Protein AF-A0A379V070-F1 (afdb_monomer)

Nearest PDB structures (foldseek):
  1npy-assembly1_A  TM=9.850E-01  e=4.107E-10  Haemophilus influenzae
  3pgj-assembly2_B  TM=8.925E-01  e=1.243E-02  Vibrio cholerae O1 biovar El Tor str. N16961
  5swv-assembly1_C  TM=8.640E-01  e=1.523E-02  Schizosaccharomyces pombe 972h-
  7bg0-assembly2_E  TM=4.909E-01  e=2.005E-01  Escherichia coli K-12
  4x5o-assembly1_A  TM=4.263E-01  e=1.165E-01  Homo sapiens

pLDDT: mean 90.3, std 14.02, range [33.09, 97.94]

Solvent-accessible surface area (backbone atoms only — not comparable to full-atom values): 5582 Å² total; per-residue (Å²): 130,86,82,71,89,52,96,81,46,41,41,34,34,30,42,20,74,76,61,64,66,61,65,33,51,53,47,38,52,50,24,60,76,66,75,44,65,54,44,48,47,63,38,60,66,95,46,66,69,60,47,54,49,47,36,63,76,68,67,40,77,46,71,48,71,34,62,81,44,57,69,75,45,56,87,74,48,96,76,77,59,93,83,62,70,74,82,75,84,127

Sequence (90 aa):
MTKRINKDTQVCMSLAARPSNFGTRFHNYLYEALDLNYLYKAFSPTDLTQAISGVRGLGIRGCAISMPFKEACIPLVDELDASAPGHSLS

Secondary structure (DSSP, 8-state):
------TTPEEEEEE-SS--HHHHHHHHHHHHHTT--EEEEEE--S-HHHHHHHHHHTT--EEEE-TTSTTTTGGG-S---TT-S-----

Foldseek 3Di:
DPPDQDPPQAEEEEEDQDDDCPVQCVVSVVCVVVVHSYHYYYDHDPDPLVVLVCCVVVVHPYYHYDPPCLVVCVVVDPDDDPVSPDDDDD

Radius of gyration: 14.53 Å; Cα contacts (8 Å, |Δi|>4): 107; chains: 1; bounding box: 36×32×34 Å

Structure (mmCIF, N/CA/C/O backbone):
data_AF-A0A379V070-F1
#
_entry.id   AF-A0A379V070-F1
#
loop_
_atom_site.group_PDB
_atom_site.id
_atom_site.type_symbol
_atom_site.label_atom_id
_atom_site.label_alt_id
_atom_site.label_comp_id
_atom_site.label_asym_id
_atom_site.label_entity_id
_atom_site.label_seq_id
_atom_site.pdbx_PDB_ins_code
_atom_site.Cartn_x
_atom_site.Cartn_y
_atom_site.Cartn_z
_atom_site.occupancy
_atom_site.B_iso_or_equiv
_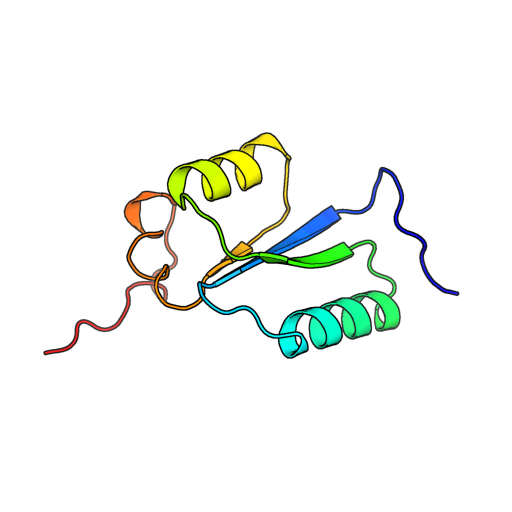atom_site.auth_seq_id
_atom_site.auth_comp_id
_atom_site.auth_asym_id
_atom_site.auth_atom_id
_atom_site.pdbx_PDB_model_num
ATOM 1 N N . MET A 1 1 ? -23.167 4.624 9.737 1.00 44.69 1 MET A N 1
ATOM 2 C CA . MET A 1 1 ? -22.407 5.731 10.355 1.00 44.69 1 MET A CA 1
ATOM 3 C C . MET A 1 1 ? -21.086 5.772 9.610 1.00 44.69 1 MET A C 1
ATOM 5 O O . MET A 1 1 ? -20.307 4.849 9.773 1.00 44.69 1 MET A O 1
ATOM 9 N N . THR A 1 2 ? -20.888 6.718 8.692 1.00 49.88 2 THR A N 1
ATOM 10 C CA . THR A 1 2 ? -19.693 6.747 7.832 1.00 49.88 2 THR A CA 1
ATOM 11 C C . THR A 1 2 ? -18.471 6.920 8.732 1.00 49.88 2 THR A C 1
ATOM 13 O O . THR A 1 2 ? -18.307 7.983 9.338 1.00 49.88 2 THR A O 1
ATOM 16 N N . LYS A 1 3 ? -17.651 5.877 8.900 1.00 62.94 3 LYS A N 1
ATOM 17 C CA . LYS A 1 3 ? -16.424 5.962 9.701 1.00 62.94 3 LYS A CA 1
ATOM 18 C C . LYS A 1 3 ? -15.500 6.955 8.987 1.00 62.94 3 LYS A C 1
ATOM 20 O O . LYS A 1 3 ? -14.946 6.654 7.934 1.00 62.94 3 LYS A O 1
ATOM 25 N N . ARG A 1 4 ? -15.423 8.196 9.485 1.00 81.31 4 ARG A N 1
ATOM 26 C CA . ARG A 1 4 ? -14.532 9.220 8.920 1.00 81.31 4 ARG A CA 1
ATOM 27 C C . ARG A 1 4 ? -13.086 8.802 9.178 1.00 81.31 4 ARG A C 1
ATOM 29 O O . ARG A 1 4 ? -12.758 8.372 10.286 1.00 81.31 4 ARG A O 1
ATOM 36 N N . ILE A 1 5 ? -12.246 8.966 8.157 1.00 92.56 5 ILE A N 1
ATOM 37 C CA . ILE A 1 5 ? -10.796 8.765 8.241 1.00 92.56 5 ILE A CA 1
ATOM 38 C C . ILE A 1 5 ? -10.255 9.585 9.420 1.00 92.56 5 ILE A C 1
ATOM 40 O O . ILE A 1 5 ? -10.583 10.764 9.563 1.00 92.56 5 ILE A O 1
ATOM 44 N N . ASN A 1 6 ? -9.452 8.951 10.269 1.00 93.75 6 ASN A N 1
ATOM 45 C CA . ASN A 1 6 ? -8.855 9.544 11.462 1.00 93.75 6 ASN A CA 1
ATOM 46 C C . ASN A 1 6 ? -7.398 9.076 11.627 1.00 93.75 6 ASN A C 1
ATOM 48 O O . ASN A 1 6 ? -6.895 8.295 10.823 1.00 93.75 6 ASN A O 1
ATOM 52 N N . LYS A 1 7 ? -6.715 9.554 12.676 1.00 93.94 7 LYS A N 1
ATOM 53 C CA . LYS A 1 7 ? -5.297 9.242 12.935 1.00 93.94 7 LYS A CA 1
ATOM 54 C C . LYS A 1 7 ? -5.004 7.749 13.146 1.00 93.94 7 LYS A C 1
ATOM 56 O O . LYS A 1 7 ? -3.864 7.338 12.986 1.00 93.94 7 LYS A O 1
ATOM 61 N N . ASP A 1 8 ? -6.015 6.967 13.523 1.00 94.56 8 ASP A N 1
ATOM 62 C CA . ASP A 1 8 ? -5.897 5.534 13.795 1.00 94.56 8 ASP A CA 1
ATOM 63 C C . ASP A 1 8 ? -6.304 4.688 12.574 1.00 94.56 8 ASP A C 1
ATOM 65 O O . ASP A 1 8 ? -6.263 3.459 12.630 1.00 94.56 8 ASP A O 1
ATOM 69 N N . THR A 1 9 ? -6.732 5.319 11.471 1.00 95.94 9 THR A N 1
ATOM 70 C CA . THR A 1 9 ? -7.075 4.621 10.228 1.00 95.94 9 THR A CA 1
ATOM 71 C C . THR A 1 9 ? -5.825 4.005 9.608 1.00 95.94 9 THR A C 1
ATOM 73 O O . THR A 1 9 ? -4.869 4.698 9.268 1.00 95.94 9 THR A O 1
ATOM 76 N N . GLN A 1 10 ? -5.854 2.690 9.413 1.00 97.12 10 GLN A N 1
ATOM 77 C CA . GLN A 1 10 ? -4.780 1.941 8.769 1.00 97.12 10 GLN A CA 1
ATOM 78 C C . GLN A 1 10 ? -4.958 1.974 7.246 1.00 97.12 10 GLN A C 1
ATOM 80 O O . GLN A 1 10 ? -6.056 1.774 6.724 1.00 97.12 10 GLN A O 1
ATOM 85 N N . VAL A 1 11 ? -3.878 2.205 6.505 1.00 97.19 11 VAL A N 1
ATOM 86 C CA . VAL A 1 11 ? -3.932 2.249 5.038 1.00 97.19 11 VAL A CA 1
ATOM 87 C C . VAL A 1 11 ? -3.588 0.880 4.456 1.00 97.19 11 VAL A C 1
ATOM 89 O O . VAL A 1 11 ? -2.596 0.259 4.830 1.00 97.19 11 VAL A O 1
ATOM 92 N N . CYS A 1 12 ? -4.399 0.452 3.497 1.00 97.25 12 CYS A N 1
ATOM 93 C CA . CYS A 1 12 ? -4.154 -0.638 2.566 1.00 97.25 12 CYS A CA 1
ATOM 94 C C . CYS A 1 12 ? -4.096 -0.049 1.151 1.00 97.25 12 CYS A C 1
ATOM 96 O O . CYS A 1 12 ? -4.769 0.938 0.839 1.00 97.25 12 CYS A O 1
ATOM 98 N N . MET A 1 13 ? -3.312 -0.640 0.255 1.00 96.44 13 MET A N 1
ATOM 99 C CA . MET A 1 13 ? -3.185 -0.083 -1.093 1.00 96.44 13 MET A CA 1
ATOM 100 C C . MET A 1 13 ? -2.973 -1.126 -2.182 1.00 96.44 13 MET A C 1
ATOM 102 O O . MET A 1 13 ? -2.850 -2.320 -1.917 1.00 96.44 13 MET A O 1
ATOM 106 N N . SER A 1 14 ? -2.948 -0.658 -3.428 1.00 96.88 14 SER A N 1
ATOM 107 C CA . SER A 1 14 ? -2.476 -1.431 -4.574 1.00 96.88 14 SER A CA 1
ATOM 108 C C . SER A 1 14 ? -1.539 -0.607 -5.445 1.00 96.88 14 SER A C 1
ATOM 110 O O . SER A 1 14 ? -1.763 0.592 -5.611 1.00 96.88 14 SER A O 1
ATOM 112 N N . LEU A 1 15 ? -0.534 -1.257 -6.031 1.00 97.19 15 LEU A N 1
ATOM 113 C CA . LEU A 1 15 ? 0.353 -0.683 -7.040 1.00 97.19 15 LEU A CA 1
ATOM 114 C C . LEU A 1 15 ? 0.063 -1.332 -8.397 1.00 97.19 15 LEU A C 1
ATOM 116 O O . LEU A 1 15 ? 0.149 -2.552 -8.547 1.00 97.19 15 LEU A O 1
ATOM 120 N N . ALA A 1 16 ? -0.294 -0.513 -9.386 1.00 96.56 16 ALA A N 1
ATOM 121 C CA . ALA A 1 16 ? -0.596 -0.944 -10.751 1.00 96.56 16 ALA A CA 1
ATOM 122 C C . ALA A 1 16 ? -0.264 0.176 -11.740 1.00 96.56 16 ALA A C 1
ATOM 124 O O . ALA A 1 16 ? -0.503 1.337 -11.426 1.00 96.56 16 ALA A O 1
ATOM 125 N N . ALA A 1 17 ? 0.213 -0.140 -12.948 1.00 96.31 17 ALA A N 1
ATOM 126 C CA . ALA A 1 17 ? 0.477 0.911 -13.945 1.00 96.31 17 ALA A CA 1
ATOM 127 C C . ALA A 1 17 ? -0.807 1.617 -14.415 1.00 96.31 17 ALA A C 1
ATOM 129 O O . ALA A 1 17 ? -0.786 2.776 -14.818 1.00 96.31 17 ALA A O 1
ATOM 130 N N . ARG A 1 18 ? -1.943 0.909 -14.385 1.00 95.44 18 ARG A N 1
ATOM 131 C CA . ARG A 1 18 ? -3.266 1.443 -14.740 1.00 95.44 18 ARG A CA 1
ATOM 132 C C . ARG A 1 18 ? -4.292 1.021 -13.685 1.00 95.44 18 ARG A C 1
ATOM 134 O O . ARG A 1 18 ? -4.976 0.015 -13.872 1.00 95.44 18 ARG A O 1
ATOM 141 N N . PRO A 1 19 ? -4.371 1.726 -12.545 1.00 93.81 19 PRO A N 1
ATOM 142 C CA . PRO A 1 19 ? -5.311 1.380 -11.489 1.00 93.81 19 PRO A CA 1
ATOM 143 C C . PRO A 1 19 ? -6.759 1.648 -11.924 1.00 93.81 19 PRO A C 1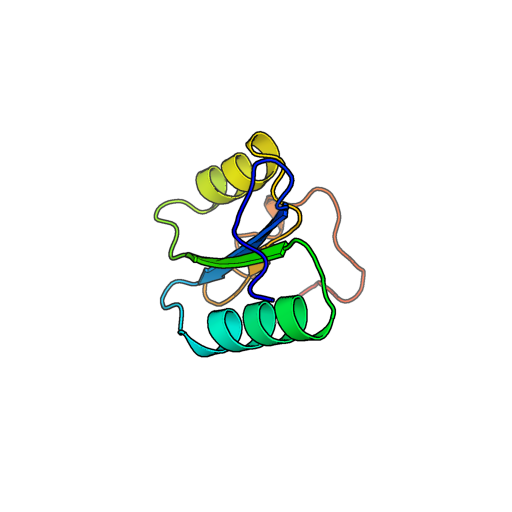
ATOM 145 O O . PRO A 1 19 ? -7.043 2.640 -12.594 1.00 93.81 19 PRO A O 1
ATOM 148 N N . SER A 1 20 ? -7.688 0.787 -11.503 1.00 92.88 20 SER A N 1
ATOM 149 C CA . SER A 1 20 ? -9.131 0.981 -11.694 1.00 92.88 20 SER A CA 1
ATOM 150 C C . SER A 1 20 ? -9.831 1.308 -10.372 1.00 92.88 20 SER A C 1
ATOM 152 O O . SER A 1 20 ? -9.315 1.055 -9.279 1.00 92.88 20 SER A O 1
ATOM 154 N N . ASN A 1 21 ? -11.052 1.840 -10.458 1.00 95.00 21 ASN A N 1
ATOM 155 C CA . ASN A 1 21 ? -11.855 2.144 -9.272 1.00 95.00 21 ASN A CA 1
ATOM 156 C C . ASN A 1 21 ? -12.492 0.905 -8.633 1.00 95.00 21 ASN A C 1
ATOM 158 O O . ASN A 1 21 ? -12.996 1.009 -7.518 1.00 95.00 21 ASN A O 1
ATOM 162 N N . PHE A 1 22 ? -12.484 -0.254 -9.299 1.00 95.56 22 PHE A N 1
ATOM 163 C CA . PHE A 1 22 ? -13.196 -1.436 -8.812 1.00 95.56 22 PHE A CA 1
ATOM 164 C C . PHE A 1 22 ? -12.659 -1.911 -7.459 1.00 95.56 22 PHE A C 1
ATOM 166 O O . PHE A 1 22 ? -13.405 -1.910 -6.486 1.00 95.56 22 PHE A O 1
ATOM 173 N N . GLY A 1 23 ? -11.360 -2.221 -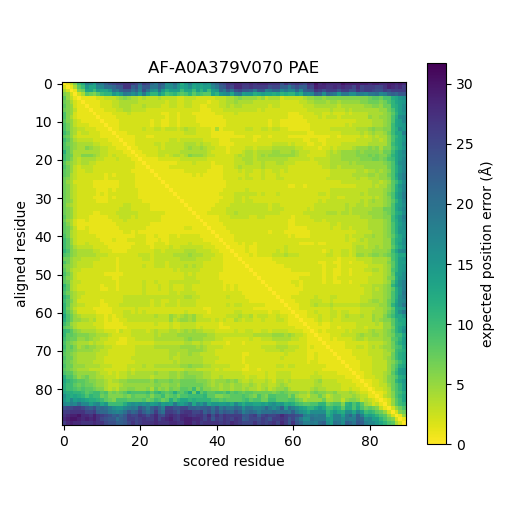7.366 1.00 93.69 23 GLY A N 1
ATOM 174 C CA . GLY A 1 23 ? -10.749 -2.679 -6.111 1.00 93.69 23 GLY A CA 1
ATOM 175 C C . GLY A 1 23 ? -10.873 -1.643 -4.991 1.00 93.69 23 GLY A C 1
ATOM 176 O O . GLY A 1 23 ? -11.232 -1.981 -3.869 1.00 93.69 23 GLY A O 1
ATOM 177 N N . THR A 1 24 ? -10.689 -0.359 -5.320 1.00 96.19 24 THR A N 1
ATOM 178 C CA . THR A 1 24 ? -10.874 0.745 -4.364 1.00 96.19 24 THR A CA 1
ATOM 179 C C . THR A 1 24 ? -12.299 0.773 -3.807 1.00 96.19 24 THR A C 1
ATOM 181 O O . THR A 1 24 ? -12.474 0.857 -2.596 1.00 96.19 24 THR A O 1
ATOM 184 N N . ARG A 1 25 ? -13.330 0.663 -4.651 1.00 96.75 25 ARG A N 1
ATOM 185 C CA . ARG A 1 25 ? -14.728 0.653 -4.189 1.00 96.75 25 ARG A CA 1
ATOM 186 C C . ARG A 1 25 ? -15.061 -0.621 -3.421 1.00 96.75 25 ARG A C 1
ATOM 188 O O . ARG A 1 25 ? -15.674 -0.533 -2.367 1.00 96.75 25 ARG A O 1
ATOM 195 N N . PHE A 1 26 ? -14.631 -1.774 -3.926 1.00 96.81 26 PHE A N 1
ATOM 196 C CA . PHE A 1 26 ? -14.894 -3.078 -3.323 1.00 96.81 26 PHE A CA 1
ATOM 197 C C . PHE A 1 26 ? -14.330 -3.176 -1.901 1.00 96.81 26 PHE A C 1
ATOM 199 O O . PHE A 1 26 ? -15.074 -3.470 -0.969 1.00 96.81 26 PHE A O 1
ATOM 206 N N . HIS A 1 27 ? -13.044 -2.862 -1.712 1.00 96.69 27 HIS A N 1
ATOM 207 C CA . HIS A 1 27 ? -12.419 -2.939 -0.393 1.00 96.69 27 HIS A CA 1
ATOM 208 C C . HIS A 1 27 ? -13.010 -1.928 0.590 1.00 96.69 27 HIS A C 1
ATOM 210 O O . HIS A 1 27 ? -13.352 -2.318 1.699 1.00 96.69 27 HIS A O 1
ATOM 216 N N . ASN A 1 28 ? -13.189 -0.662 0.193 1.00 96.50 28 ASN A N 1
ATOM 217 C CA . ASN A 1 28 ? -13.747 0.339 1.109 1.00 96.50 28 ASN A CA 1
ATOM 218 C C . ASN A 1 28 ? -15.213 0.053 1.468 1.00 96.50 28 ASN A C 1
ATOM 220 O O . ASN A 1 28 ? -15.592 0.252 2.616 1.00 96.50 28 ASN A O 1
ATOM 224 N N . TYR A 1 29 ? -16.016 -0.471 0.533 1.00 95.94 29 TYR A N 1
ATOM 225 C CA . TYR A 1 29 ? -17.376 -0.927 0.837 1.00 95.94 29 TYR A CA 1
ATOM 226 C C . TYR A 1 29 ? -17.373 -2.035 1.897 1.00 95.94 29 TYR A C 1
ATOM 228 O O . TYR A 1 29 ? -18.129 -1.965 2.861 1.00 95.94 29 TYR A O 1
ATOM 236 N N . LEU A 1 30 ? -16.502 -3.041 1.753 1.00 96.75 30 LEU A N 1
ATOM 237 C CA . LEU A 1 30 ? -16.398 -4.121 2.736 1.00 96.75 30 LEU A CA 1
ATOM 238 C C . LEU A 1 30 ? -15.837 -3.640 4.077 1.00 96.75 30 LEU A C 1
ATOM 240 O O . LEU A 1 30 ? -16.299 -4.097 5.115 1.00 96.75 30 LEU A O 1
ATOM 244 N N . TYR A 1 31 ? -14.877 -2.715 4.080 1.00 96.12 31 TYR A N 1
ATOM 245 C CA . TYR A 1 31 ? -14.372 -2.121 5.319 1.00 96.12 31 TYR A CA 1
ATOM 246 C C . TYR A 1 31 ? -15.472 -1.372 6.068 1.00 96.12 31 TYR A C 1
ATOM 248 O O . TYR A 1 31 ? -15.585 -1.531 7.279 1.00 96.12 31 TYR A O 1
ATOM 256 N N . GLU A 1 32 ? -16.328 -0.634 5.360 1.00 94.81 32 GLU A N 1
ATOM 257 C CA . GLU A 1 32 ? -17.492 0.014 5.967 1.00 94.81 32 GLU A CA 1
ATOM 258 C C . GLU A 1 32 ? -18.519 -1.011 6.470 1.00 94.81 32 GLU A C 1
ATOM 260 O O . GLU A 1 32 ? -18.954 -0.927 7.617 1.00 94.81 32 GLU A O 1
ATOM 265 N N . ALA A 1 33 ? -18.868 -2.010 5.653 1.00 95.75 33 ALA A N 1
ATOM 266 C CA . ALA A 1 33 ? -19.849 -3.036 6.010 1.00 95.75 33 ALA A CA 1
ATOM 267 C C . ALA A 1 33 ? -19.420 -3.901 7.211 1.00 95.75 33 ALA A C 1
ATOM 269 O O . ALA A 1 33 ? -20.273 -4.413 7.933 1.00 95.75 33 ALA A O 1
ATOM 270 N N . LEU A 1 34 ? -18.111 -4.060 7.422 1.00 96.12 34 LEU A N 1
ATOM 271 C CA . LEU A 1 3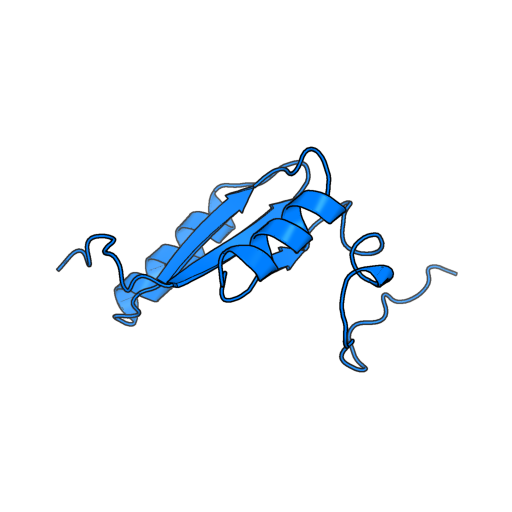4 ? -17.519 -4.846 8.509 1.00 96.12 34 LEU A CA 1
ATOM 272 C C . LEU A 1 34 ? -17.030 -3.984 9.688 1.00 96.12 34 LEU A C 1
ATOM 274 O O . LEU A 1 34 ? -16.381 -4.505 10.591 1.00 96.12 34 LEU A O 1
ATOM 278 N N . ASP A 1 35 ? -17.310 -2.677 9.678 1.00 93.88 35 ASP A N 1
ATOM 279 C CA . ASP A 1 35 ? -16.870 -1.702 10.687 1.00 93.88 35 ASP A CA 1
ATOM 280 C C . ASP A 1 35 ? -15.341 -1.675 10.933 1.00 93.88 35 ASP A C 1
ATOM 282 O O . ASP A 1 35 ? -14.843 -1.409 12.032 1.00 93.88 35 ASP A O 1
ATOM 286 N N . LEU A 1 36 ? -14.549 -1.903 9.887 1.00 95.56 36 LEU A N 1
ATOM 287 C CA . LEU A 1 36 ? -13.092 -1.912 9.964 1.00 95.56 36 LEU A CA 1
ATOM 288 C C . LEU A 1 36 ? -12.507 -0.515 9.710 1.00 95.56 36 LEU A C 1
ATOM 290 O O . LEU A 1 36 ? -12.862 0.158 8.744 1.00 95.56 36 LEU A O 1
ATOM 294 N N . ASN A 1 37 ? -11.557 -0.079 10.546 1.00 95.81 37 ASN A N 1
ATOM 295 C CA . ASN A 1 37 ? -10.888 1.223 10.403 1.00 95.81 37 ASN A CA 1
ATOM 296 C C . ASN A 1 37 ? -9.733 1.175 9.381 1.00 95.81 37 ASN A C 1
ATOM 298 O O . ASN A 1 37 ? -8.583 1.469 9.715 1.00 95.81 37 ASN A O 1
ATOM 302 N N . TYR A 1 38 ? -10.047 0.779 8.145 1.00 96.38 38 TYR A N 1
ATOM 303 C CA . TYR A 1 38 ? -9.105 0.732 7.028 1.00 96.38 38 TYR A CA 1
ATOM 304 C C . TYR A 1 38 ? -9.513 1.674 5.894 1.00 96.38 38 TYR A C 1
ATOM 306 O O . 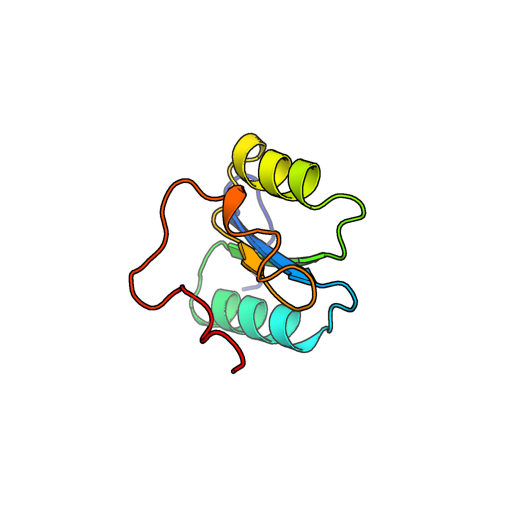TYR A 1 38 ? -10.695 1.902 5.647 1.00 96.38 38 TYR A O 1
ATOM 314 N N . LEU A 1 39 ? -8.517 2.154 5.154 1.00 96.50 39 LEU A N 1
ATOM 315 C CA . LEU A 1 39 ? -8.682 2.844 3.876 1.00 96.50 39 LEU A CA 1
ATOM 316 C C . LEU A 1 39 ? -7.983 2.043 2.780 1.00 96.50 39 LEU A C 1
ATOM 318 O O . LEU A 1 39 ? -6.812 1.712 2.936 1.00 96.50 39 LEU A O 1
ATOM 322 N N . TYR A 1 40 ? -8.652 1.791 1.653 1.00 97.06 40 TYR A N 1
ATOM 323 C CA . TYR A 1 40 ? -8.008 1.213 0.469 1.00 97.06 40 TYR A CA 1
ATOM 324 C C . TYR A 1 40 ? -7.797 2.251 -0.636 1.00 97.06 40 TYR A C 1
ATOM 326 O O . TYR A 1 40 ? -8.755 2.916 -1.035 1.00 97.06 40 TYR A O 1
ATOM 334 N N . LYS A 1 41 ? -6.590 2.350 -1.210 1.00 96.31 41 LYS A N 1
ATOM 335 C CA . LYS A 1 41 ? -6.330 3.196 -2.393 1.00 96.31 41 LYS A CA 1
ATOM 336 C C . LYS A 1 41 ? -5.362 2.552 -3.383 1.00 96.31 41 LYS A C 1
ATOM 338 O O . LYS A 1 41 ? -4.291 2.090 -3.015 1.00 96.31 41 LYS A O 1
ATOM 343 N N . ALA A 1 42 ? -5.704 2.587 -4.669 1.00 96.94 42 ALA A N 1
ATOM 344 C CA . ALA A 1 42 ? -4.790 2.185 -5.738 1.00 96.94 42 ALA A CA 1
ATOM 345 C C . ALA A 1 42 ? -3.915 3.360 -6.222 1.00 96.94 42 ALA A C 1
ATOM 347 O O . ALA A 1 42 ? -4.421 4.470 -6.414 1.00 96.94 42 ALA A O 1
ATOM 348 N N . PHE A 1 43 ? -2.630 3.111 -6.461 1.00 96.69 43 PHE A N 1
ATOM 349 C CA . PHE A 1 43 ? -1.643 4.075 -6.948 1.00 96.69 43 PHE A CA 1
ATOM 350 C C . PHE A 1 43 ? -0.911 3.527 -8.178 1.00 96.69 43 PHE A C 1
ATOM 352 O O . PHE A 1 43 ? -0.749 2.317 -8.332 1.00 96.69 43 PHE A O 1
ATOM 359 N N . SER A 1 44 ? -0.446 4.438 -9.033 1.00 97.50 44 SER A N 1
ATOM 360 C CA . SER A 1 44 ? 0.519 4.134 -10.090 1.00 97.50 44 SER A CA 1
ATOM 361 C C . SER A 1 44 ? 1.866 4.723 -9.679 1.00 97.50 44 SER A C 1
ATOM 363 O O . SER A 1 44 ? 2.045 5.933 -9.824 1.00 97.50 44 SER A O 1
ATOM 365 N N . PRO A 1 45 ? 2.780 3.923 -9.102 1.00 96.31 45 PRO A N 1
ATOM 366 C CA . PRO A 1 45 ? 4.072 4.429 -8.670 1.00 96.31 45 PRO A CA 1
ATOM 367 C C . PRO A 1 45 ? 4.922 4.810 -9.885 1.00 96.31 45 PRO A C 1
ATOM 369 O O . PRO A 1 45 ? 4.915 4.114 -10.900 1.00 96.31 45 PRO A O 1
ATOM 372 N N . THR A 1 46 ? 5.671 5.904 -9.770 1.00 96.50 46 THR A N 1
ATOM 373 C CA . THR A 1 46 ? 6.718 6.268 -10.738 1.00 96.50 46 THR A CA 1
ATOM 374 C C . THR A 1 46 ? 7.995 5.458 -10.518 1.00 96.50 46 THR A C 1
ATOM 376 O O . THR A 1 46 ? 8.732 5.211 -11.463 1.00 96.50 46 THR A O 1
ATOM 379 N N . ASP A 1 47 ? 8.231 5.026 -9.277 1.00 97.06 47 ASP A N 1
ATOM 380 C CA . ASP A 1 47 ? 9.356 4.198 -8.848 1.00 97.06 47 ASP A CA 1
ATOM 381 C C . ASP A 1 47 ? 8.844 3.162 -7.835 1.00 97.06 47 ASP A C 1
ATOM 383 O O . ASP A 1 47 ? 8.275 3.513 -6.795 1.00 97.06 47 ASP A O 1
ATOM 387 N N . LEU A 1 48 ? 8.999 1.877 -8.164 1.00 96.31 48 LEU A N 1
ATOM 388 C CA . LEU A 1 48 ? 8.490 0.779 -7.343 1.00 96.31 48 LEU A CA 1
ATOM 389 C C . LEU A 1 48 ? 9.267 0.628 -6.028 1.00 96.31 48 LEU A C 1
ATOM 391 O O . LEU A 1 48 ? 8.657 0.390 -4.987 1.00 96.31 48 LEU A O 1
ATOM 395 N N . THR A 1 49 ? 10.588 0.801 -6.056 1.00 97.25 49 THR A N 1
ATOM 396 C CA . THR A 1 49 ? 11.456 0.681 -4.878 1.00 97.25 49 THR A CA 1
ATOM 397 C C . THR A 1 49 ? 11.132 1.772 -3.867 1.00 97.25 49 THR A C 1
ATOM 399 O O . THR A 1 49 ? 10.967 1.487 -2.679 1.00 97.25 49 THR A O 1
ATOM 402 N N . GLN A 1 50 ? 10.957 3.013 -4.327 1.00 97.94 50 GLN A N 1
ATOM 403 C CA . GLN A 1 50 ? 10.546 4.127 -3.472 1.00 97.94 50 GLN A CA 1
ATOM 404 C C . GLN A 1 50 ? 9.127 3.936 -2.937 1.00 97.94 50 GLN A C 1
ATOM 406 O O . GLN A 1 50 ? 8.883 4.188 -1.759 1.00 97.94 50 GLN A O 1
ATOM 411 N N . ALA A 1 51 ? 8.197 3.436 -3.756 1.00 97.06 51 ALA A N 1
ATOM 412 C CA . ALA A 1 51 ? 6.840 3.148 -3.302 1.00 97.06 51 ALA A CA 1
ATOM 413 C C . ALA A 1 51 ? 6.819 2.084 -2.195 1.00 97.06 51 ALA A C 1
ATOM 415 O O . ALA A 1 51 ? 6.177 2.283 -1.166 1.00 97.06 5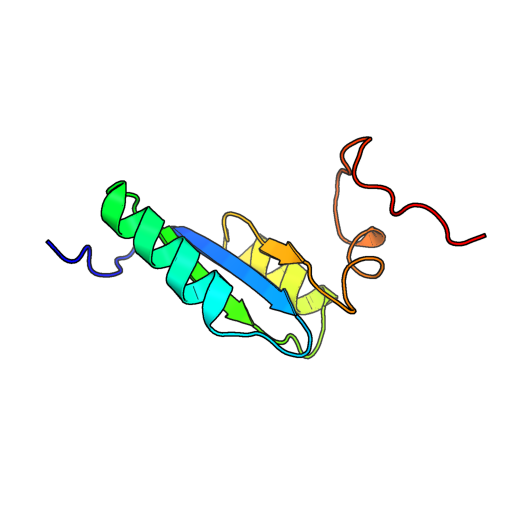1 ALA A O 1
ATOM 416 N N . ILE A 1 52 ? 7.558 0.985 -2.366 1.00 96.25 52 ILE A N 1
ATOM 417 C CA . ILE A 1 52 ? 7.673 -0.075 -1.356 1.00 96.25 52 ILE A CA 1
ATOM 418 C C . ILE A 1 52 ? 8.400 0.433 -0.100 1.00 96.25 52 ILE A C 1
ATOM 420 O O . ILE A 1 52 ? 8.002 0.113 1.021 1.00 96.25 52 ILE A O 1
ATOM 424 N N . SER A 1 53 ? 9.420 1.277 -0.261 1.00 96.50 53 SER A N 1
ATOM 425 C CA . SER A 1 53 ? 10.082 1.947 0.866 1.00 96.50 53 SER A CA 1
ATOM 426 C C . SER A 1 53 ? 9.108 2.845 1.632 1.00 96.50 53 SER A C 1
ATOM 428 O O . SER A 1 53 ? 9.098 2.830 2.858 1.00 96.50 53 SER A O 1
ATOM 430 N N . GLY A 1 54 ? 8.230 3.563 0.926 1.00 96.56 54 GLY A N 1
ATOM 431 C CA . GLY A 1 54 ? 7.153 4.359 1.513 1.00 96.56 54 GLY A CA 1
ATOM 432 C C . GLY A 1 54 ? 6.119 3.511 2.256 1.00 96.56 54 GLY A C 1
ATOM 433 O O . GLY A 1 54 ? 5.719 3.881 3.355 1.00 96.56 54 GLY A O 1
ATOM 434 N N . VAL A 1 55 ? 5.741 2.344 1.715 1.00 96.25 55 VAL A N 1
ATOM 435 C CA . VAL A 1 55 ? 4.866 1.377 2.409 1.00 96.25 55 VAL A CA 1
ATOM 436 C C . VAL A 1 55 ? 5.448 1.007 3.773 1.00 96.25 55 VAL A C 1
ATOM 438 O O . VAL A 1 55 ? 4.738 1.079 4.775 1.00 96.25 55 VAL A O 1
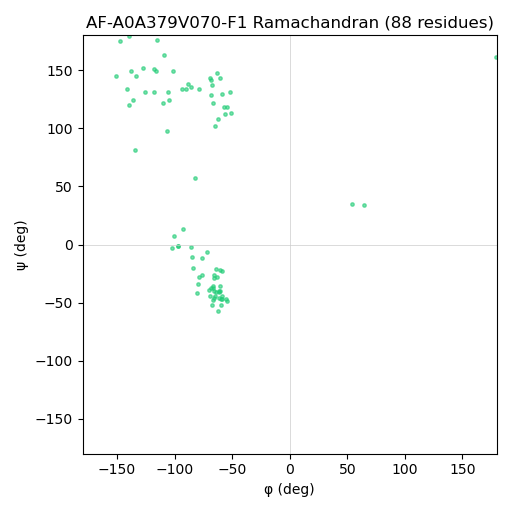ATOM 441 N N . ARG A 1 56 ? 6.748 0.688 3.824 1.00 95.25 56 ARG A N 1
ATOM 442 C CA . ARG A 1 56 ? 7.455 0.368 5.073 1.00 95.25 56 ARG A CA 1
ATOM 443 C C . ARG A 1 56 ? 7.573 1.582 5.997 1.00 95.25 56 ARG A C 1
ATOM 445 O O . ARG A 1 56 ? 7.184 1.508 7.157 1.00 95.25 56 ARG A O 1
ATOM 452 N N . GLY A 1 57 ? 8.070 2.704 5.480 1.00 97.06 57 GLY A N 1
ATOM 453 C CA . GLY A 1 57 ? 8.355 3.907 6.267 1.00 97.06 57 GLY A CA 1
ATOM 454 C C . GLY A 1 57 ? 7.117 4.584 6.860 1.00 97.06 57 GLY A C 1
ATOM 455 O O . GLY A 1 57 ? 7.223 5.243 7.889 1.00 97.06 57 GLY A O 1
ATOM 456 N N . LEU A 1 58 ? 5.946 4.408 6.242 1.00 95.88 58 LEU A N 1
ATOM 457 C CA . LEU A 1 58 ? 4.677 4.980 6.705 1.00 95.88 58 LEU A CA 1
ATOM 458 C C . LEU A 1 58 ? 3.826 4.003 7.532 1.00 95.88 58 LEU A C 1
ATOM 460 O O . LEU A 1 58 ? 2.735 4.374 7.959 1.00 95.88 58 LEU A O 1
ATOM 464 N N . GLY A 1 59 ? 4.276 2.761 7.740 1.00 95.06 59 GLY A N 1
ATOM 465 C CA . GLY A 1 59 ? 3.489 1.749 8.452 1.00 95.06 59 GLY A CA 1
ATOM 466 C C . GLY A 1 59 ? 2.191 1.365 7.729 1.00 95.06 59 GLY A C 1
ATOM 467 O O . GLY A 1 59 ? 1.178 1.093 8.373 1.00 95.06 59 GLY A O 1
ATOM 468 N N . ILE A 1 60 ? 2.195 1.365 6.391 1.00 97.12 60 ILE A N 1
ATOM 469 C CA . ILE A 1 60 ? 1.051 0.922 5.584 1.00 97.12 60 ILE A CA 1
ATOM 470 C C . ILE A 1 60 ? 0.880 -0.588 5.774 1.00 97.12 60 ILE A C 1
ATOM 472 O O . ILE A 1 60 ? 1.823 -1.358 5.600 1.00 97.12 60 ILE A O 1
ATOM 476 N N . ARG A 1 61 ? -0.343 -1.027 6.100 1.00 96.44 61 ARG A N 1
ATOM 477 C CA . ARG A 1 61 ? -0.635 -2.407 6.518 1.00 96.44 61 ARG A CA 1
ATOM 478 C C . ARG A 1 61 ? -0.283 -3.444 5.455 1.00 96.44 61 ARG A C 1
ATOM 480 O O . ARG A 1 61 ? 0.094 -4.566 5.796 1.00 96.44 61 ARG A O 1
ATOM 487 N N . GLY A 1 62 ? -0.475 -3.110 4.183 1.00 93.81 62 GLY A N 1
ATOM 488 C CA . GLY A 1 62 ? -0.190 -4.010 3.075 1.00 93.81 62 GLY A CA 1
ATOM 489 C C . GLY A 1 62 ? -0.513 -3.409 1.714 1.00 93.81 62 GLY A C 1
ATOM 490 O O . GLY A 1 62 ? -1.276 -2.445 1.591 1.00 93.81 62 GLY A O 1
ATOM 491 N N . CYS A 1 63 ? 0.075 -4.009 0.682 1.00 95.00 63 CYS A N 1
ATOM 492 C CA . CYS A 1 63 ? -0.061 -3.564 -0.692 1.00 95.00 63 CYS A CA 1
ATOM 493 C C . CYS A 1 63 ? -0.300 -4.743 -1.643 1.00 95.00 63 CYS A C 1
ATOM 495 O O . CYS A 1 63 ? 0.514 -5.657 -1.720 1.00 95.00 63 CYS A O 1
ATOM 497 N N . ALA A 1 64 ? -1.382 -4.692 -2.419 1.00 95.06 64 ALA A N 1
ATOM 498 C CA . ALA A 1 64 ? -1.603 -5.607 -3.532 1.00 95.06 64 ALA A CA 1
ATOM 499 C C . ALA A 1 64 ? -0.772 -5.187 -4.755 1.00 95.06 64 ALA A C 1
ATOM 501 O O . ALA A 1 64 ? -0.794 -4.021 -5.158 1.00 95.06 64 ALA A O 1
ATOM 502 N N . ILE A 1 65 ? -0.093 -6.134 -5.398 1.00 94.94 65 ILE A N 1
ATOM 503 C CA . ILE A 1 65 ? 0.735 -5.866 -6.578 1.00 94.94 65 ILE A CA 1
ATOM 504 C C . ILE A 1 65 ? 0.024 -6.356 -7.841 1.00 94.94 65 ILE A C 1
ATOM 506 O O . ILE A 1 65 ? -0.354 -7.524 -7.956 1.00 94.94 65 ILE A O 1
ATOM 510 N N . SER A 1 66 ? -0.164 -5.453 -8.800 1.00 93.06 66 SER A N 1
ATOM 511 C CA . SER A 1 66 ? -0.727 -5.756 -10.115 1.00 93.06 66 SER A CA 1
ATOM 512 C C . SER A 1 66 ? 0.300 -5.515 -11.220 1.00 93.06 66 SER A C 1
ATOM 514 O O . SER A 1 66 ? 1.418 -5.059 -10.978 1.00 93.06 66 SER A O 1
ATOM 516 N N . MET A 1 67 ? -0.073 -5.841 -12.455 1.00 93.75 67 MET A N 1
ATOM 517 C CA . MET A 1 67 ? 0.808 -5.672 -13.604 1.00 93.75 67 MET A CA 1
ATOM 518 C C . MET A 1 67 ? 1.213 -4.198 -13.800 1.00 93.75 67 MET A C 1
ATOM 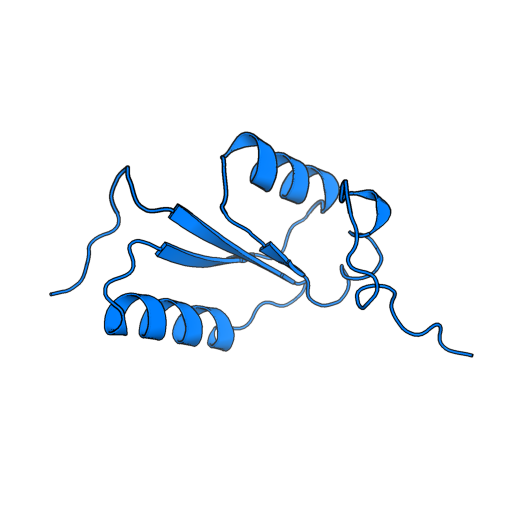520 O O . MET A 1 67 ? 0.389 -3.293 -13.603 1.00 93.75 67 MET A O 1
ATOM 524 N N . PRO A 1 68 ? 2.466 -3.938 -14.217 1.00 94.81 68 PRO A N 1
ATOM 525 C CA . PRO A 1 68 ? 3.534 -4.896 -14.537 1.00 94.81 68 PRO A CA 1
ATOM 526 C C . PRO A 1 68 ? 4.466 -5.221 -13.351 1.00 94.81 68 PRO A C 1
ATOM 528 O O . PRO A 1 68 ? 5.535 -5.780 -13.544 1.00 94.81 68 PRO A O 1
ATOM 531 N N . PHE A 1 69 ? 4.104 -4.863 -12.118 1.00 95.19 69 PHE A N 1
ATOM 532 C CA . PHE A 1 69 ? 5.046 -4.834 -10.992 1.00 95.19 69 PHE A CA 1
ATOM 533 C C . PHE A 1 69 ? 5.232 -6.170 -10.259 1.00 95.19 69 PHE A C 1
ATOM 535 O O . PHE A 1 69 ? 6.024 -6.228 -9.323 1.00 95.19 69 PHE A O 1
ATOM 542 N N . LYS A 1 70 ? 4.511 -7.230 -10.651 1.00 92.31 70 LYS A N 1
ATOM 543 C CA . LYS A 1 70 ? 4.476 -8.509 -9.916 1.00 92.31 70 LYS A CA 1
ATOM 544 C C . LYS A 1 70 ? 5.843 -9.166 -9.759 1.00 92.31 70 LYS A C 1
ATOM 546 O O . LYS A 1 70 ? 6.156 -9.638 -8.680 1.00 92.31 70 LYS A O 1
ATOM 551 N N . GLU A 1 71 ? 6.644 -9.195 -10.816 1.00 92.44 71 GLU A N 1
ATOM 552 C CA . GLU A 1 71 ? 7.982 -9.798 -10.767 1.00 92.44 71 GLU A CA 1
ATOM 553 C C . GLU A 1 71 ? 8.989 -8.835 -10.137 1.00 92.44 71 GLU A C 1
ATOM 555 O O . GLU A 1 71 ? 9.780 -9.215 -9.280 1.00 92.44 71 GLU A O 1
ATOM 560 N N . ALA A 1 72 ? 8.899 -7.552 -10.497 1.00 93.62 72 ALA A N 1
ATOM 561 C CA . ALA A 1 72 ? 9.801 -6.516 -10.007 1.00 93.62 72 ALA A CA 1
ATOM 562 C C . ALA A 1 72 ? 9.709 -6.285 -8.487 1.00 93.62 72 ALA A C 1
ATOM 564 O O . ALA A 1 72 ? 10.651 -5.760 -7.899 1.00 93.62 72 ALA A O 1
ATOM 565 N N . CYS A 1 73 ? 8.603 -6.665 -7.832 1.00 93.44 73 CYS A N 1
ATOM 566 C CA . CYS A 1 73 ? 8.475 -6.552 -6.379 1.00 93.44 73 CYS A CA 1
ATOM 567 C C . CYS A 1 73 ? 9.087 -7.728 -5.603 1.00 93.44 73 CYS A C 1
ATOM 569 O O . CYS A 1 73 ? 9.363 -7.564 -4.419 1.00 93.44 73 CYS A O 1
ATOM 571 N 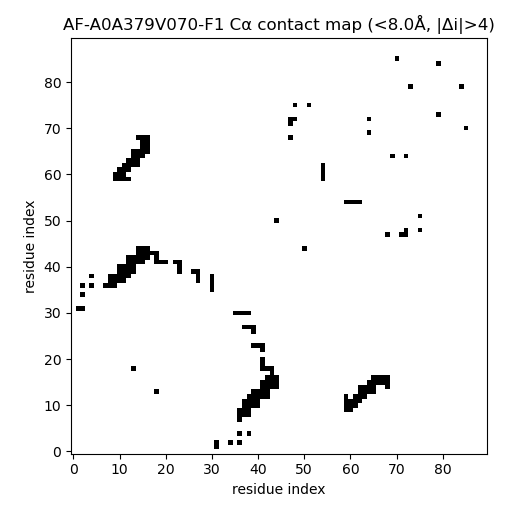N . ILE A 1 74 ? 9.303 -8.888 -6.234 1.00 93.56 74 ILE A N 1
ATOM 572 C CA . ILE A 1 74 ? 9.857 -10.100 -5.602 1.00 93.56 74 ILE A CA 1
ATOM 573 C C . ILE A 1 74 ? 11.199 -9.833 -4.897 1.00 93.56 74 ILE A C 1
ATOM 575 O O . ILE A 1 74 ? 11.317 -10.191 -3.730 1.00 93.56 74 ILE A O 1
ATOM 579 N N . PRO A 1 75 ? 12.197 -9.166 -5.511 1.00 94.19 75 PRO A N 1
ATOM 580 C CA . PRO A 1 75 ? 13.455 -8.879 -4.816 1.00 94.19 75 PRO A CA 1
ATOM 581 C C . PRO A 1 75 ? 13.329 -7.798 -3.729 1.00 94.19 75 PRO A C 1
ATOM 583 O O . PRO A 1 75 ? 14.300 -7.514 -3.037 1.00 94.19 75 PRO A O 1
ATOM 586 N N . LEU A 1 76 ? 12.166 -7.149 -3.604 1.00 93.50 76 LEU A N 1
ATOM 587 C CA . LEU A 1 76 ? 11.926 -6.040 -2.678 1.00 93.50 76 LEU A CA 1
ATOM 588 C C . LEU A 1 76 ? 11.152 -6.476 -1.425 1.00 93.50 76 LEU A C 1
ATOM 590 O O . LEU A 1 76 ? 10.916 -5.639 -0.547 1.00 93.50 76 LEU A O 1
ATOM 594 N N . VAL A 1 77 ? 10.739 -7.744 -1.337 1.00 91.31 77 VAL A N 1
ATOM 595 C CA . VAL A 1 77 ? 10.089 -8.336 -0.159 1.00 91.31 77 VAL A CA 1
ATOM 596 C C . VAL A 1 77 ? 11.079 -9.181 0.635 1.00 91.31 77 VAL A C 1
ATOM 598 O O . VAL A 1 77 ? 12.008 -9.753 0.076 1.00 91.31 77 VAL A O 1
ATOM 601 N N . ASP A 1 78 ? 10.871 -9.240 1.947 1.00 91.75 78 ASP A N 1
ATOM 602 C CA . ASP A 1 78 ? 11.758 -9.964 2.864 1.00 91.75 78 ASP A CA 1
ATOM 603 C C . ASP A 1 78 ? 11.477 -11.476 2.841 1.00 91.75 78 ASP A C 1
ATOM 605 O O . ASP A 1 78 ? 12.389 -12.293 2.941 1.00 91.75 78 ASP A O 1
ATOM 609 N N . GLU A 1 79 ? 10.208 -11.846 2.652 1.00 91.19 79 GLU A N 1
ATOM 610 C CA . GLU A 1 79 ? 9.734 -13.227 2.600 1.00 91.19 79 GLU A CA 1
ATOM 611 C C . GLU A 1 79 ? 8.714 -13.404 1.469 1.00 91.19 79 GLU A C 1
ATOM 613 O O . GLU A 1 79 ? 7.956 -12.489 1.130 1.00 91.19 79 GLU A O 1
ATOM 618 N N . LEU A 1 80 ? 8.683 -14.608 0.897 1.00 90.25 80 LEU A N 1
ATOM 619 C CA . LEU A 1 80 ? 7.723 -15.029 -0.119 1.00 90.25 80 LEU A CA 1
ATOM 620 C C . LEU A 1 80 ? 7.044 -16.309 0.347 1.00 90.25 80 LEU A C 1
ATOM 622 O O . LEU A 1 80 ? 7.709 -17.269 0.734 1.00 90.25 80 LEU A O 1
ATOM 626 N N . ASP A 1 81 ? 5.717 -16.329 0.267 1.00 88.75 81 ASP A N 1
ATOM 627 C CA . ASP A 1 81 ? 4.956 -17.557 0.467 1.00 88.75 81 ASP A CA 1
ATOM 628 C C . ASP A 1 81 ? 5.320 -18.583 -0.618 1.00 88.75 81 ASP A C 1
ATOM 630 O O . ASP A 1 81 ? 5.589 -18.213 -1.761 1.00 88.75 81 ASP A O 1
ATOM 634 N N . ALA A 1 82 ? 5.295 -19.878 -0.295 1.00 86.31 82 ALA A N 1
ATOM 635 C CA . ALA A 1 82 ? 5.624 -20.940 -1.247 1.00 86.31 82 ALA A CA 1
ATOM 636 C C . ALA A 1 82 ? 4.716 -20.948 -2.495 1.00 86.31 82 ALA A C 1
ATOM 638 O O . ALA A 1 82 ? 5.114 -21.457 -3.540 1.00 86.31 82 ALA A O 1
ATOM 639 N N . SER A 1 83 ? 3.513 -20.372 -2.401 1.00 85.19 83 SER A N 1
ATOM 640 C CA . SER A 1 83 ? 2.581 -20.185 -3.520 1.00 85.19 83 SER A CA 1
ATOM 641 C C . SER A 1 83 ? 2.837 -18.923 -4.356 1.00 85.19 83 SER A C 1
ATOM 643 O O . SER A 1 83 ? 2.246 -18.767 -5.423 1.00 85.19 83 SER A O 1
ATOM 645 N N . ALA A 1 84 ? 3.699 -18.015 -3.888 1.00 77.19 84 ALA A N 1
ATOM 646 C CA . ALA A 1 84 ? 3.979 -16.732 -4.527 1.00 77.19 84 ALA A CA 1
ATOM 647 C C . ALA A 1 84 ? 4.885 -16.769 -5.778 1.00 77.19 84 ALA A C 1
ATOM 649 O O . ALA A 1 84 ? 4.748 -15.846 -6.588 1.00 77.19 84 ALA A O 1
ATOM 650 N N . PRO A 1 85 ? 5.796 -17.748 -5.992 1.00 75.31 85 PRO A N 1
ATOM 651 C CA . PRO A 1 85 ? 6.561 -17.823 -7.229 1.00 75.31 85 PRO A CA 1
ATOM 652 C C . PRO A 1 85 ? 5.615 -17.897 -8.430 1.00 75.31 85 PRO A C 1
ATOM 654 O O . PRO A 1 85 ? 4.813 -18.824 -8.558 1.00 75.31 85 PRO A O 1
ATOM 657 N N . GLY A 1 86 ? 5.693 -16.899 -9.314 1.00 63.44 86 GLY A N 1
ATOM 658 C CA . GLY A 1 86 ? 4.971 -16.924 -10.579 1.00 63.44 86 GLY A CA 1
ATOM 659 C C . GLY A 1 86 ? 5.404 -18.151 -11.374 1.00 63.44 86 GLY A C 1
ATOM 660 O O . GLY A 1 86 ? 6.601 -18.388 -11.521 1.00 63.44 86 GLY A O 1
ATOM 661 N N . HIS A 1 87 ? 4.444 -18.943 -11.860 1.00 51.81 87 HIS A N 1
ATOM 662 C CA . HIS A 1 87 ? 4.722 -20.029 -12.798 1.00 51.81 87 HIS A CA 1
ATOM 663 C C . HIS A 1 87 ? 5.555 -19.454 -13.950 1.00 51.81 87 HIS A C 1
ATOM 665 O O . HIS A 1 87 ? 5.075 -18.596 -14.693 1.00 51.81 87 HIS A O 1
ATOM 671 N N . SER A 1 88 ? 6.811 -19.888 -14.050 1.00 41.69 88 SER A N 1
ATOM 672 C CA . SER A 1 88 ? 7.690 -19.564 -15.162 1.00 41.69 88 SER A CA 1
ATOM 673 C C . SER A 1 88 ? 6.982 -19.967 -16.448 1.00 41.69 88 SER A C 1
ATOM 675 O O . SER A 1 88 ? 6.662 -21.143 -16.634 1.00 41.69 88 SER A O 1
ATOM 677 N N . LEU A 1 89 ? 6.713 -18.991 -17.311 1.00 38.22 89 LEU A N 1
ATOM 678 C CA . LEU A 1 89 ? 6.398 -19.256 -18.705 1.00 38.22 89 LEU A CA 1
ATOM 679 C C . LEU A 1 89 ? 7.566 -20.069 -19.279 1.00 38.22 89 LEU A C 1
ATOM 681 O O . LEU A 1 89 ? 8.694 -19.580 -19.335 1.00 38.22 89 LEU A O 1
ATOM 685 N N . SER A 1 90 ? 7.280 -21.329 -19.604 1.00 33.09 90 SER A N 1
ATOM 686 C CA . SER A 1 90 ? 8.020 -22.122 -20.586 1.00 33.09 90 SER A CA 1
ATOM 687 C C . SER A 1 90 ? 8.058 -21.408 -21.930 1.00 33.09 90 SER A C 1
ATOM 689 O O . SER A 1 90 ? 6.979 -20.881 -22.299 1.00 33.09 90 SER A O 1
#

InterPro domains:
  IPR013708 Shikimate dehydrogenase substrate binding, N-terminal [PF08501] (25-84)
  IPR022893 Shikimate dehydrogenase family [PTHR21089] (2-84)
  IPR046346 Aminoacid dehydrogenase-like, N-terminal domain superfamily [SSF53223] (8-84)

Mean predicted aligned error: 5.05 Å

Organism: Salmonella enterica I (NCBI:txid59201)